Protein AF-A0A2J7X362-F1 (afdb_monomer_lite)

Secondary structure (DSSP, 8-state):
-EESSBTTTT-BPPPTTHHHHHHHHHHHTT---BEE-TTTTTTTTSSSSGGGGGT---SB-

Radius of gyration: 11.04 Å; chains: 1; bounding box: 26×22×25 Å

Structure (mmCIF, N/CA/C/O backbone):
data_AF-A0A2J7X362-F1
#
_entry.id   AF-A0A2J7X362-F1
#
loop_
_atom_site.group_PDB
_atom_site.id
_atom_site.type_symbol
_atom_site.label_atom_id
_atom_site.label_alt_id
_atom_site.label_comp_id
_atom_site.label_asym_id
_atom_site.label_entity_id
_atom_site.label_seq_id
_atom_site.pdbx_PDB_ins_code
_atom_site.Cartn_x
_atom_site.Cartn_y
_atom_site.Cartn_z
_atom_site.occupancy
_atom_site.B_iso_or_equiv
_atom_site.auth_seq_id
_atom_site.auth_comp_id
_atom_site.auth_asym_id
_atom_site.auth_atom_id
_atom_site.pdbx_PDB_model_num
ATOM 1 N N . MET A 1 1 ? -0.511 -5.202 8.312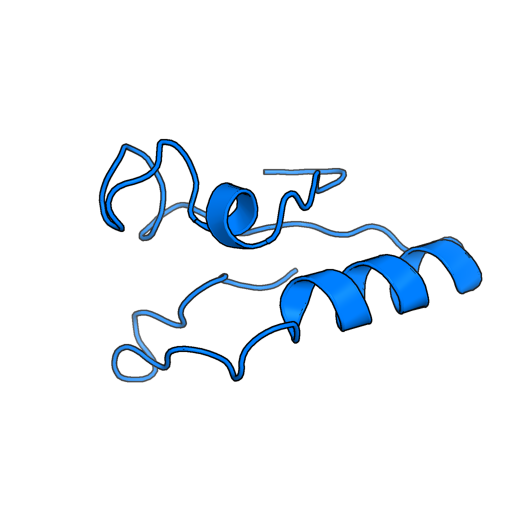 1.00 92.25 1 MET A N 1
ATOM 2 C CA . MET A 1 1 ? 0.678 -4.794 7.543 1.00 92.25 1 MET A CA 1
ATOM 3 C C . MET A 1 1 ? 0.549 -5.386 6.160 1.00 92.25 1 MET A C 1
ATOM 5 O O . MET A 1 1 ? 0.149 -6.543 6.075 1.00 92.25 1 MET A O 1
ATOM 9 N N . VAL A 1 2 ? 0.790 -4.600 5.117 1.00 91.81 2 VAL A N 1
ATOM 10 C CA . VAL A 1 2 ? 0.670 -5.039 3.723 1.00 91.81 2 VAL A CA 1
ATOM 11 C C . VAL A 1 2 ? 1.716 -4.328 2.868 1.00 91.81 2 VAL A C 1
ATOM 13 O O . VAL A 1 2 ? 1.941 -3.137 3.063 1.00 91.81 2 VAL A O 1
ATOM 16 N N . GLU A 1 3 ? 2.328 -5.051 1.934 1.00 92.94 3 GLU A N 1
ATOM 17 C CA . GLU A 1 3 ? 3.065 -4.456 0.815 1.00 92.94 3 GLU A CA 1
ATOM 18 C C . GLU A 1 3 ? 2.056 -4.002 -0.243 1.00 92.94 3 GLU A C 1
ATOM 20 O O . GLU A 1 3 ? 1.183 -4.785 -0.626 1.00 92.94 3 GLU A O 1
ATOM 25 N N . HIS A 1 4 ? 2.157 -2.767 -0.741 1.00 89.62 4 HIS A N 1
ATOM 26 C CA . HIS A 1 4 ? 1.198 -2.277 -1.742 1.00 89.6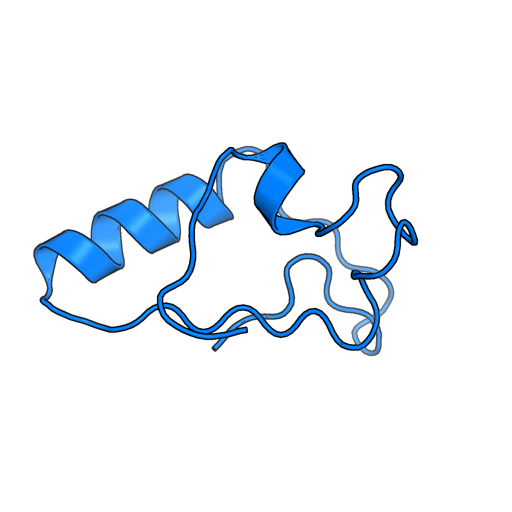2 4 HIS A CA 1
ATOM 27 C C . HIS A 1 4 ? 1.234 -3.105 -3.036 1.00 89.62 4 HIS A C 1
ATOM 29 O O . HIS A 1 4 ? 0.195 -3.408 -3.610 1.00 89.62 4 HIS A O 1
ATOM 35 N N . ILE A 1 5 ? 2.433 -3.493 -3.473 1.00 92.62 5 ILE A N 1
ATOM 36 C CA . ILE A 1 5 ? 2.668 -4.474 -4.536 1.00 92.62 5 ILE A CA 1
ATOM 37 C C . ILE A 1 5 ? 3.558 -5.539 -3.914 1.00 92.62 5 ILE A C 1
ATOM 39 O O . ILE A 1 5 ? 4.653 -5.208 -3.463 1.00 92.62 5 ILE A O 1
ATOM 43 N N . GLN A 1 6 ? 3.116 -6.796 -3.894 1.00 93.56 6 GLN A N 1
ATOM 44 C CA . GLN A 1 6 ? 3.909 -7.857 -3.271 1.00 93.56 6 GLN A CA 1
ATOM 45 C C . GLN A 1 6 ? 5.118 -8.179 -4.147 1.00 93.56 6 GLN A C 1
ATOM 47 O O . GLN A 1 6 ? 4.960 -8.703 -5.255 1.00 93.56 6 GLN A O 1
ATOM 52 N N . GLY A 1 7 ? 6.317 -7.859 -3.662 1.00 90.69 7 GLY A N 1
ATOM 53 C CA . GLY A 1 7 ? 7.545 -7.995 -4.437 1.00 90.69 7 GLY A CA 1
ATOM 54 C C . GLY A 1 7 ? 7.943 -9.446 -4.657 1.00 90.69 7 GLY A C 1
ATOM 55 O O . GLY A 1 7 ? 7.876 -9.965 -5.773 1.00 90.69 7 GLY A O 1
ATOM 56 N N . GLU A 1 8 ? 8.301 -10.104 -3.557 1.00 90.56 8 GLU A N 1
ATOM 57 C CA . GLU A 1 8 ? 8.832 -11.473 -3.529 1.00 90.56 8 GLU A CA 1
ATOM 58 C C . GLU A 1 8 ? 7.796 -12.532 -3.939 1.00 90.56 8 GLU A C 1
ATOM 60 O O . GLU A 1 8 ? 8.145 -13.629 -4.368 1.00 90.56 8 GLU A O 1
ATOM 65 N N . ALA A 1 9 ? 6.503 -12.196 -3.873 1.00 86.56 9 ALA A N 1
ATOM 66 C CA . ALA A 1 9 ? 5.419 -13.057 -4.346 1.00 86.56 9 ALA A CA 1
ATOM 67 C C . ALA A 1 9 ? 5.259 -13.062 -5.883 1.00 86.56 9 ALA A C 1
ATOM 69 O O . ALA A 1 9 ? 4.347 -13.706 -6.398 1.00 86.56 9 ALA A O 1
ATOM 70 N N . GLY A 1 10 ? 6.130 -12.356 -6.616 1.00 92.75 10 GLY A N 1
ATOM 71 C CA . GLY A 1 10 ? 6.115 -12.303 -8.078 1.00 92.75 10 GLY A CA 1
ATOM 72 C C . GLY A 1 10 ? 5.519 -11.020 -8.656 1.00 92.75 10 GLY A C 1
ATOM 73 O O . GLY A 1 10 ? 4.888 -11.074 -9.707 1.00 92.75 10 GLY A O 1
ATOM 74 N N . VAL A 1 11 ? 5.727 -9.874 -7.995 1.00 92.38 11 VAL A N 1
ATOM 75 C CA . VAL A 1 11 ? 5.233 -8.551 -8.429 1.00 92.38 11 VAL A CA 1
ATOM 76 C C . VAL A 1 11 ? 3.715 -8.560 -8.632 1.00 92.38 11 VAL A C 1
ATOM 78 O O . VAL A 1 11 ? 3.190 -8.303 -9.717 1.00 92.38 11 VAL A O 1
ATOM 81 N N . VAL A 1 12 ? 2.991 -8.883 -7.562 1.00 95.44 12 VAL A N 1
ATOM 82 C CA . VAL A 1 12 ? 1.527 -8.953 -7.591 1.00 95.44 12 VAL A CA 1
ATOM 83 C C . VAL A 1 12 ? 0.956 -7.555 -7.395 1.00 95.44 12 VAL A C 1
ATOM 85 O O . VAL A 1 12 ? 1.012 -6.998 -6.297 1.00 95.44 12 VAL A O 1
ATOM 88 N N . VAL A 1 13 ? 0.414 -6.990 -8.474 1.00 95.06 13 VAL A N 1
ATOM 89 C CA . VAL A 1 13 ? -0.313 -5.718 -8.440 1.00 95.06 13 VAL A CA 1
ATOM 90 C C . VAL A 1 13 ? -1.745 -5.997 -7.971 1.00 95.06 13 VAL A C 1
ATOM 92 O O . VAL A 1 13 ? -2.412 -6.832 -8.586 1.00 95.06 13 VAL A O 1
ATOM 95 N N . PRO A 1 14 ? -2.222 -5.353 -6.894 1.00 93.75 14 PRO A N 1
ATOM 96 C CA . PRO A 1 14 ? -3.581 -5.554 -6.412 1.00 93.75 14 PRO A CA 1
ATOM 97 C C . PRO A 1 14 ? -4.612 -4.962 -7.380 1.00 93.75 14 PRO A C 1
ATOM 99 O O . PRO A 1 14 ? -4.310 -4.068 -8.174 1.00 93.75 14 PRO A O 1
ATOM 102 N N . ASP A 1 15 ? -5.854 -5.435 -7.277 1.00 95.62 15 ASP A N 1
ATOM 103 C CA . ASP A 1 15 ? -6.971 -4.835 -8.006 1.00 95.62 15 ASP A CA 1
ATOM 1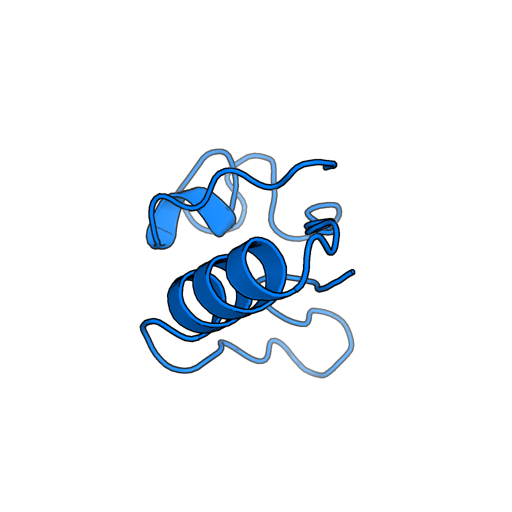04 C C . ASP A 1 15 ? -7.187 -3.370 -7.578 1.00 95.62 15 ASP A C 1
ATOM 106 O O . ASP A 1 15 ? -7.009 -3.038 -6.399 1.00 95.62 15 ASP A O 1
ATOM 110 N N . PRO A 1 16 ? -7.632 -2.485 -8.492 1.00 95.31 16 PRO A N 1
ATOM 111 C CA . PRO A 1 16 ? -7.880 -1.086 -8.165 1.00 95.31 16 PRO A CA 1
ATOM 112 C C . PRO A 1 16 ? -8.832 -0.906 -6.976 1.00 95.31 16 PRO A C 1
ATOM 114 O O . PRO A 1 16 ? -9.944 -1.440 -6.962 1.00 95.31 16 PRO A O 1
ATOM 117 N N . GLY A 1 17 ? -8.422 -0.097 -5.997 1.00 95.81 17 GLY A N 1
ATOM 118 C CA . GLY A 1 17 ? -9.233 0.230 -4.823 1.00 95.81 17 GLY A CA 1
ATOM 119 C C . GLY A 1 17 ? -9.123 -0.788 -3.688 1.00 95.81 17 GLY A C 1
ATOM 120 O O . GLY A 1 17 ? -9.818 -0.642 -2.675 1.00 95.81 17 GLY A O 1
ATOM 121 N N . TYR A 1 18 ? -8.270 -1.806 -3.829 1.00 95.94 18 TYR A N 1
ATOM 122 C CA . TYR A 1 18 ? -7.986 -2.769 -2.771 1.00 95.94 18 TYR A CA 1
ATOM 123 C C . TYR A 1 18 ? -7.477 -2.073 -1.505 1.00 95.94 18 TYR A C 1
ATOM 125 O O . TYR A 1 18 ? -8.021 -2.299 -0.417 1.00 95.94 18 TYR A O 1
ATOM 133 N N . LEU A 1 19 ? -6.477 -1.190 -1.632 1.00 96.12 19 LEU A N 1
ATOM 134 C CA . LEU A 1 19 ? -5.871 -0.545 -0.469 1.00 96.12 19 LEU A CA 1
ATOM 135 C C . LEU A 1 19 ? -6.852 0.441 0.180 1.00 96.12 19 LEU A C 1
ATOM 137 O O . LEU A 1 19 ? -7.005 0.439 1.403 1.00 96.12 19 LEU A O 1
ATOM 141 N N . ALA A 1 20 ? -7.569 1.238 -0.612 1.00 96.75 20 ALA A N 1
ATOM 142 C CA . ALA A 1 20 ? -8.590 2.162 -0.125 1.00 96.75 20 ALA A CA 1
ATOM 143 C C . ALA A 1 20 ? -9.739 1.424 0.583 1.00 96.75 20 ALA A C 1
ATOM 145 O O . ALA A 1 20 ? -10.225 1.864 1.633 1.00 96.75 20 ALA A O 1
ATOM 146 N N . GLY A 1 21 ? -10.156 0.275 0.044 1.00 97.12 21 GLY A N 1
ATOM 147 C CA . GLY A 1 21 ? -11.142 -0.608 0.660 1.00 97.12 21 GLY A CA 1
ATOM 148 C C . GLY A 1 21 ? -10.665 -1.162 2.002 1.00 97.12 21 GLY A C 1
ATOM 149 O O . GLY A 1 21 ? -11.393 -1.064 2.995 1.00 97.12 21 GLY A O 1
ATOM 150 N N . ALA A 1 22 ? -9.433 -1.674 2.051 1.00 96.69 22 ALA A N 1
ATOM 151 C CA . ALA A 1 22 ? -8.811 -2.171 3.274 1.00 96.69 22 ALA A CA 1
ATOM 152 C C . ALA A 1 22 ? -8.675 -1.064 4.330 1.00 96.69 22 ALA A C 1
ATOM 154 O O . ALA A 1 22 ? -9.074 -1.255 5.476 1.00 96.69 22 ALA A O 1
ATOM 155 N N . HIS A 1 23 ? -8.199 0.123 3.947 1.00 97.44 23 HIS A N 1
ATOM 156 C CA . HIS A 1 23 ? -8.066 1.268 4.846 1.00 97.44 23 HIS A CA 1
ATOM 157 C C . HIS A 1 23 ? -9.413 1.676 5.461 1.00 97.44 23 HIS A C 1
ATOM 159 O O . HIS A 1 23 ? -9.515 1.850 6.677 1.00 97.44 23 HIS A O 1
ATOM 165 N N . ARG A 1 24 ? -10.477 1.758 4.648 1.00 98.00 24 ARG A N 1
ATOM 166 C CA . ARG A 1 24 ? -11.834 2.052 5.137 1.00 98.00 24 ARG A CA 1
ATOM 167 C C . ARG A 1 24 ? -12.317 1.007 6.142 1.00 98.00 24 ARG A C 1
ATOM 169 O O . ARG A 1 24 ? -12.883 1.382 7.166 1.00 98.00 24 ARG A O 1
ATOM 176 N N . LEU A 1 25 ? -12.086 -0.276 5.866 1.00 98.06 25 LEU A N 1
ATOM 177 C CA . LEU A 1 25 ? -12.457 -1.366 6.769 1.00 98.06 25 LEU A CA 1
ATOM 178 C C . LEU A 1 25 ? -11.692 -1.270 8.099 1.00 98.06 25 LEU A C 1
ATOM 180 O O . LEU A 1 25 ? -12.295 -1.320 9.166 1.00 98.06 25 LEU A O 1
ATOM 184 N N . LEU A 1 26 ? -10.377 -1.053 8.054 1.00 97.94 26 LEU A N 1
ATOM 185 C CA . LEU A 1 26 ? -9.552 -0.923 9.258 1.00 97.94 26 LEU A CA 1
ATOM 186 C C . LEU A 1 26 ? -10.000 0.256 10.136 1.00 97.94 26 LEU A C 1
ATOM 188 O O . LEU A 1 26 ? -10.114 0.097 11.353 1.00 97.94 26 LEU A O 1
ATOM 192 N N . LYS A 1 27 ? -10.365 1.398 9.532 1.00 97.25 27 LYS A N 1
ATOM 193 C CA . LYS A 1 27 ? -10.926 2.545 10.269 1.00 97.25 27 LYS A CA 1
ATOM 194 C C . LYS A 1 27 ? -12.245 2.212 10.975 1.00 97.25 27 LYS A C 1
ATOM 196 O O . LYS A 1 27 ? -12.448 2.676 12.093 1.00 97.25 27 LYS A O 1
ATOM 201 N N . GLN A 1 28 ? -13.113 1.388 10.383 1.00 98.31 28 GLN A N 1
ATOM 202 C CA . GLN A 1 28 ? -14.361 0.947 11.032 1.00 98.31 28 GLN A CA 1
ATOM 203 C C . GLN A 1 28 ? -14.110 0.068 12.263 1.00 98.31 28 GLN A C 1
ATOM 205 O O . GLN A 1 28 ? -14.903 0.082 13.201 1.00 98.31 28 GLN A O 1
ATOM 210 N N . HIS A 1 29 ? -13.003 -0.674 12.271 1.00 98.19 29 HIS A N 1
ATOM 211 C CA . HIS A 1 29 ? -12.653 -1.611 13.338 1.00 98.19 29 HIS A CA 1
ATOM 212 C C . HIS A 1 29 ? -11.619 -1.070 14.330 1.00 98.19 29 HIS A C 1
ATOM 214 O O . HIS A 1 29 ? -11.155 -1.821 15.185 1.00 98.19 29 HIS A O 1
ATOM 220 N N . ASN A 1 30 ? -11.264 0.218 14.241 1.00 97.69 30 ASN A N 1
ATOM 221 C CA . ASN A 1 30 ? -10.204 0.827 15.047 1.00 97.69 30 ASN A CA 1
ATOM 222 C C . ASN A 1 30 ? -8.880 0.032 14.980 1.00 97.69 30 ASN A C 1
ATOM 224 O O . ASN A 1 30 ? -8.197 -0.166 15.984 1.00 97.69 30 ASN A O 1
ATOM 228 N N . ALA A 1 31 ? -8.551 -0.461 13.785 1.00 98.19 31 ALA A N 1
ATOM 229 C CA . ALA A 1 31 ? -7.328 -1.195 13.497 1.00 98.19 31 ALA A CA 1
ATOM 230 C C . ALA A 1 31 ? -6.341 -0.314 12.719 1.00 98.19 31 ALA A C 1
ATOM 232 O O . ALA A 1 31 ? -6.746 0.548 11.938 1.00 98.19 31 ALA A O 1
ATOM 233 N N . LEU A 1 32 ? -5.044 -0.545 12.933 1.00 97.88 32 LEU A N 1
ATOM 234 C CA . LEU A 1 32 ? -3.975 0.209 12.278 1.00 97.88 32 LEU A CA 1
ATOM 235 C C . LEU A 1 32 ? -3.669 -0.344 10.884 1.00 97.88 32 LEU A C 1
ATOM 237 O O . LEU A 1 32 ? -3.590 -1.561 10.688 1.00 97.88 32 LEU A O 1
ATOM 241 N N . LEU A 1 33 ? -3.410 0.558 9.940 1.00 97.69 33 LEU A N 1
ATOM 242 C CA . LEU A 1 33 ? -2.808 0.237 8.652 1.00 97.69 33 LEU A CA 1
ATOM 243 C C . LEU A 1 33 ? -1.300 0.515 8.699 1.00 97.69 33 LEU A C 1
ATOM 245 O O . LEU A 1 33 ? -0.879 1.653 8.882 1.00 97.69 33 LEU A O 1
ATOM 249 N N . ILE A 1 34 ? -0.504 -0.532 8.484 1.00 98.00 34 ILE A N 1
ATOM 250 C CA . ILE A 1 34 ? 0.946 -0.442 8.264 1.00 98.00 34 ILE A CA 1
ATOM 251 C C . ILE A 1 34 ? 1.192 -0.749 6.788 1.00 98.00 34 ILE A C 1
ATOM 253 O O . ILE A 1 34 ? 0.826 -1.850 6.353 1.00 98.00 34 ILE A O 1
ATOM 257 N N . ALA A 1 35 ? 1.758 0.198 6.046 1.00 97.19 35 ALA A N 1
ATOM 258 C CA . ALA A 1 35 ? 2.131 0.011 4.647 1.00 97.19 35 ALA A CA 1
ATOM 259 C C . ALA A 1 35 ? 3.634 -0.256 4.558 1.00 97.19 35 ALA A C 1
ATOM 261 O O . ALA A 1 35 ? 4.422 0.638 4.830 1.00 97.19 35 ALA A O 1
ATOM 262 N N 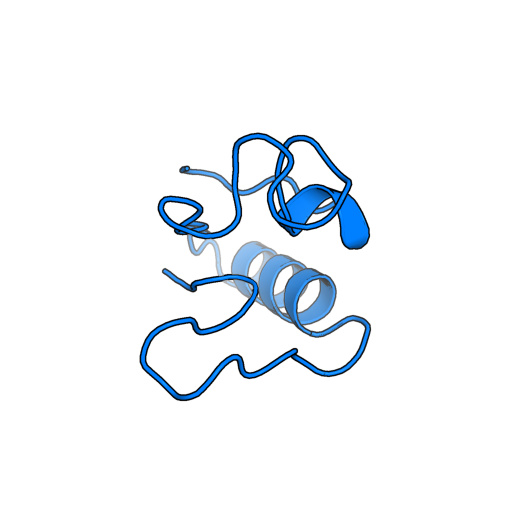. ASP A 1 36 ? 4.009 -1.479 4.189 1.00 97.25 36 ASP A N 1
ATOM 263 C CA . ASP A 1 36 ? 5.406 -1.833 3.946 1.00 97.25 36 ASP A CA 1
ATOM 264 C C . ASP A 1 36 ? 5.800 -1.357 2.544 1.00 97.25 36 ASP A C 1
ATOM 266 O O . ASP A 1 36 ? 5.337 -1.880 1.527 1.00 97.25 36 ASP A O 1
ATOM 270 N N . GLU A 1 37 ? 6.616 -0.309 2.507 1.00 96.56 37 GLU A N 1
ATOM 271 C CA . GLU A 1 37 ? 7.065 0.360 1.286 1.00 96.56 37 GLU A CA 1
ATOM 272 C C . GLU A 1 37 ? 8.575 0.185 1.066 1.00 96.56 37 GLU A C 1
ATOM 274 O O . GLU A 1 37 ? 9.181 0.946 0.310 1.00 96.56 37 GLU A O 1
ATOM 279 N N . VAL A 1 38 ? 9.209 -0.818 1.694 1.00 96.19 38 VAL A N 1
ATOM 280 C CA . VAL A 1 38 ? 10.662 -1.044 1.566 1.00 96.19 38 VAL A CA 1
ATOM 281 C C . VAL A 1 38 ? 11.068 -1.236 0.104 1.00 96.19 38 VAL A C 1
ATOM 283 O O . VAL A 1 38 ? 12.076 -0.683 -0.339 1.00 96.19 38 VAL A O 1
ATOM 286 N N . GLN A 1 39 ? 10.273 -1.983 -0.667 1.00 94.38 39 GLN A N 1
ATOM 287 C CA . GLN A 1 39 ? 10.531 -2.191 -2.091 1.00 94.38 39 GLN A CA 1
ATOM 288 C C . GLN A 1 39 ? 9.853 -1.139 -2.978 1.00 94.38 39 GLN A C 1
ATOM 290 O O . GLN A 1 39 ? 10.419 -0.730 -3.994 1.00 94.38 39 GLN A O 1
ATOM 295 N N . 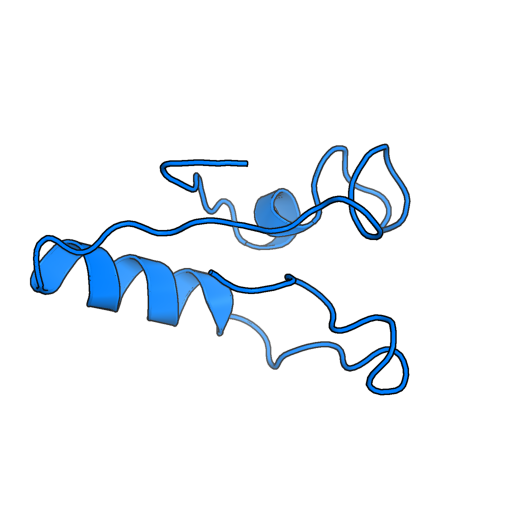THR A 1 40 ? 8.624 -0.743 -2.640 1.00 96.50 40 THR A N 1
ATOM 296 C CA . THR A 1 40 ? 7.755 0.059 -3.516 1.00 96.50 40 THR A CA 1
ATOM 297 C C . THR A 1 40 ? 7.889 1.570 -3.333 1.00 96.50 40 THR A C 1
ATOM 299 O O . THR A 1 40 ? 7.445 2.319 -4.209 1.00 96.50 40 THR A O 1
ATOM 302 N N . GLY A 1 41 ? 8.532 2.013 -2.252 1.00 95.44 41 GLY A N 1
ATOM 303 C CA . GLY A 1 41 ? 8.794 3.416 -1.969 1.00 95.44 41 GLY A CA 1
ATOM 304 C C . GLY A 1 41 ? 9.897 4.021 -2.838 1.00 95.44 41 GLY A C 1
ATOM 305 O O . GLY A 1 41 ? 10.435 3.402 -3.763 1.00 95.44 41 GLY A O 1
ATOM 306 N N . LEU A 1 42 ? 10.240 5.274 -2.533 1.00 97.44 42 LEU A N 1
ATOM 307 C CA . LEU A 1 42 ? 11.305 6.039 -3.192 1.00 97.44 42 LEU A CA 1
ATOM 308 C 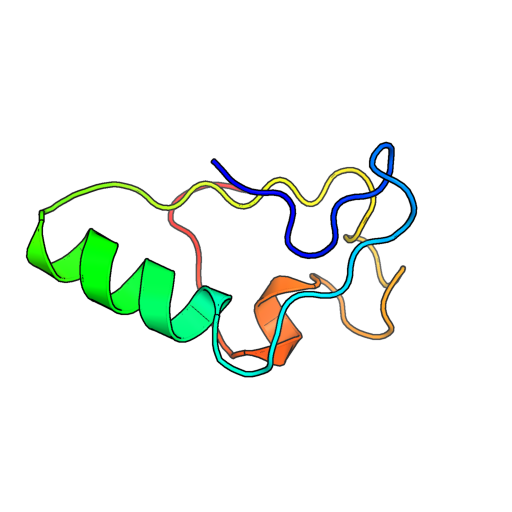C . LEU A 1 42 ? 11.176 6.042 -4.724 1.00 97.44 42 LEU A C 1
ATOM 310 O O . LEU A 1 42 ? 12.139 5.790 -5.452 1.00 97.44 42 LEU A O 1
ATOM 314 N N . CYS A 1 43 ? 9.974 6.336 -5.222 1.00 97.19 43 CYS A N 1
ATOM 315 C CA . CYS A 1 43 ? 9.690 6.463 -6.654 1.00 97.19 43 CYS A CA 1
ATOM 316 C C . CYS A 1 43 ? 9.768 5.164 -7.470 1.00 97.19 43 CYS A C 1
ATOM 318 O O . CYS A 1 43 ? 9.650 5.232 -8.696 1.00 97.19 43 CYS A O 1
ATOM 320 N N . ARG A 1 44 ? 9.893 3.978 -6.848 1.00 97.00 44 ARG A N 1
ATOM 321 C CA . ARG A 1 44 ? 9.940 2.693 -7.576 1.00 97.00 44 ARG A CA 1
ATOM 322 C C . ARG A 1 44 ? 8.746 2.504 -8.508 1.00 97.00 44 ARG A C 1
ATOM 324 O O . ARG A 1 44 ? 8.921 2.000 -9.615 1.00 97.00 44 ARG A O 1
ATOM 331 N N . THR A 1 45 ? 7.559 2.908 -8.065 1.00 96.25 45 THR A N 1
ATOM 332 C CA . THR A 1 45 ? 6.298 2.728 -8.798 1.00 96.25 45 THR A CA 1
ATOM 333 C C . THR A 1 45 ? 5.861 3.973 -9.578 1.00 96.25 45 THR A C 1
ATOM 335 O O . THR A 1 45 ? 4.787 3.963 -10.164 1.00 96.25 45 THR A O 1
ATOM 338 N N . GLY A 1 46 ? 6.661 5.048 -9.606 1.00 96.75 46 GLY A N 1
ATOM 339 C CA . GLY A 1 46 ? 6.322 6.316 -10.272 1.00 96.75 46 GLY A CA 1
ATOM 340 C C . GLY A 1 46 ? 5.678 7.384 -9.373 1.00 96.75 46 GLY A C 1
ATOM 341 O O . GLY A 1 46 ? 5.503 8.517 -9.817 1.00 96.75 46 GLY A O 1
ATOM 342 N N . ARG A 1 47 ? 5.385 7.060 -8.108 1.00 96.19 47 ARG A N 1
ATOM 343 C CA . ARG A 1 47 ? 5.033 8.009 -7.032 1.00 96.19 47 ARG A CA 1
ATOM 344 C C . ARG A 1 47 ? 5.997 7.850 -5.858 1.00 96.19 47 ARG A C 1
ATOM 346 O O . ARG A 1 47 ? 6.676 6.831 -5.783 1.00 96.19 47 ARG A O 1
ATOM 353 N N . MET A 1 48 ? 6.076 8.845 -4.968 1.00 97.19 48 MET A N 1
ATOM 354 C CA . MET A 1 48 ? 7.006 8.812 -3.827 1.00 97.19 48 MET A CA 1
ATOM 355 C C . MET A 1 48 ? 6.815 7.541 -2.992 1.00 97.19 48 MET A C 1
ATOM 357 O O . MET A 1 48 ? 7.793 6.841 -2.724 1.00 97.19 48 MET A O 1
ATOM 361 N N . LEU A 1 49 ? 5.564 7.233 -2.652 1.00 97.31 49 LEU A N 1
ATOM 362 C CA . LEU A 1 49 ? 5.128 5.980 -2.045 1.00 97.31 49 LEU A CA 1
ATOM 363 C C . LEU A 1 49 ? 4.078 5.327 -2.950 1.00 97.31 49 LEU A C 1
ATOM 365 O O . LEU A 1 49 ? 3.357 6.014 -3.677 1.00 97.31 49 LEU A O 1
ATOM 369 N N . ALA A 1 50 ? 3.972 4.004 -2.937 1.00 96.56 50 ALA A N 1
ATOM 370 C CA . ALA A 1 50 ? 2.970 3.303 -3.726 1.00 96.56 50 ALA A CA 1
ATOM 371 C C . ALA A 1 50 ? 1.543 3.512 -3.194 1.00 96.56 50 ALA A C 1
ATOM 373 O O . ALA A 1 50 ? 0.612 3.600 -3.991 1.00 96.56 50 ALA A O 1
ATOM 374 N N . CYS A 1 51 ? 1.353 3.708 -1.887 1.00 96.75 51 CYS A N 1
ATOM 375 C CA . CYS A 1 51 ? 0.051 4.054 -1.314 1.00 96.75 51 CYS A CA 1
ATOM 376 C C . CYS A 1 51 ? -0.533 5.368 -1.868 1.00 96.75 51 CYS A C 1
ATOM 378 O O . CYS A 1 51 ? -1.756 5.537 -1.878 1.00 96.75 51 CYS A O 1
ATOM 380 N N . ASP A 1 52 ? 0.315 6.261 -2.398 1.00 96.69 52 ASP A N 1
ATOM 381 C CA . ASP A 1 52 ? -0.103 7.512 -3.040 1.00 96.69 52 ASP A CA 1
ATOM 382 C C . ASP A 1 52 ? -0.926 7.268 -4.314 1.00 96.69 52 ASP A C 1
ATOM 384 O O . ASP A 1 52 ? -1.583 8.189 -4.793 1.00 96.69 52 ASP A O 1
ATOM 388 N N . TRP A 1 53 ? -0.894 6.070 -4.910 1.00 95.81 53 TRP A N 1
ATOM 389 C CA . TRP A 1 53 ? -1.728 5.740 -6.073 1.00 95.81 53 TRP A CA 1
ATOM 390 C C . TRP A 1 53 ? -3.221 5.692 -5.747 1.00 95.81 53 TRP A C 1
ATOM 392 O O . TRP A 1 53 ? -4.035 5.956 -6.630 1.00 95.81 53 TRP A O 1
ATOM 402 N N . GLU A 1 54 ? -3.571 5.400 -4.494 1.00 95.50 54 GLU A N 1
ATOM 403 C CA . GLU A 1 54 ? -4.956 5.329 -4.018 1.00 95.50 54 GLU A CA 1
ATOM 404 C C . GLU A 1 54 ? -5.291 6.418 -2.981 1.00 95.50 54 GLU A C 1
ATOM 406 O O . GLU A 1 54 ? -6.311 6.322 -2.299 1.00 95.50 54 GLU A O 1
ATOM 411 N N . ASP A 1 55 ? -4.438 7.443 -2.842 1.00 96.06 55 ASP A N 1
ATOM 412 C CA . ASP A 1 55 ? -4.570 8.528 -1.854 1.00 96.06 55 ASP A CA 1
ATOM 413 C C . ASP A 1 55 ? -4.784 8.013 -0.410 1.00 96.06 55 ASP A C 1
ATOM 415 O O . ASP A 1 55 ? -5.490 8.613 0.409 1.00 96.06 55 ASP A O 1
ATOM 419 N N . VAL A 1 56 ? -4.172 6.870 -0.078 1.00 96.50 56 VAL A N 1
ATOM 420 C CA . VAL A 1 56 ? -4.268 6.254 1.249 1.00 96.50 56 VAL A CA 1
ATOM 421 C C . VAL A 1 56 ? -3.123 6.734 2.129 1.00 96.50 56 VAL A C 1
ATOM 423 O O . VAL A 1 56 ? -1.955 6.578 1.789 1.00 96.50 56 VAL A O 1
ATOM 426 N N . LYS A 1 57 ? -3.464 7.246 3.315 1.00 96.69 57 LYS A N 1
ATOM 427 C CA . LYS A 1 57 ? -2.496 7.589 4.359 1.00 96.69 57 LYS A CA 1
ATOM 428 C C . LYS A 1 57 ? -2.453 6.482 5.424 1.00 96.69 57 LYS A C 1
ATOM 430 O O . LYS A 1 57 ? -3.375 6.428 6.241 1.00 96.69 57 LYS A O 1
ATOM 435 N N . PRO A 1 58 ? -1.427 5.613 5.434 1.00 96.56 58 PRO A N 1
ATOM 436 C CA . PRO A 1 58 ? -1.275 4.596 6.468 1.00 96.56 58 PRO A CA 1
ATOM 437 C C . PRO A 1 58 ? -0.940 5.233 7.825 1.00 96.56 58 PRO A C 1
ATOM 439 O O . PRO A 1 58 ? -0.486 6.378 7.900 1.00 96.56 58 PRO A O 1
ATOM 442 N N . ASP A 1 59 ? -1.171 4.490 8.906 1.00 97.88 59 ASP A N 1
ATOM 443 C CA . ASP A 1 59 ? -0.831 4.934 10.260 1.00 97.88 59 ASP A CA 1
ATOM 444 C C . ASP A 1 59 ? 0.677 4.756 10.542 1.00 97.88 59 ASP A C 1
ATOM 446 O O . ASP A 1 59 ? 1.246 5.506 11.334 1.00 97.88 59 ASP A O 1
ATOM 450 N N . ILE A 1 60 ? 1.327 3.786 9.881 1.00 97.50 60 ILE A N 1
ATOM 451 C CA . ILE A 1 60 ? 2.771 3.497 9.954 1.00 97.50 60 ILE A CA 1
ATOM 452 C C . ILE A 1 60 ? 3.291 3.148 8.545 1.00 97.50 60 ILE A C 1
ATOM 454 O O . ILE A 1 60 ? 2.584 2.482 7.783 1.00 97.50 60 ILE A O 1
ATOM 458 N N . LEU A 1 61 ? 4.514 3.591 8.233 1.00 94.69 61 LEU A N 1
ATOM 459 C CA . LEU A 1 61 ? 5.298 3.250 7.036 1.00 94.69 61 LEU A CA 1
ATOM 460 C C . LEU A 1 61 ? 6.480 2.352 7.413 1.00 94.69 61 LEU A C 1
ATOM 462 O O . LEU A 1 61 ? 7.067 2.620 8.488 1.00 94.69 61 LEU A O 1
#

Sequence (61 aa):
MVEHIQGEAGVVVPDPGYLAGAHRLLKQHNALLIADEVQTGLCRTGRMLACDWEDVKPDIL

InterPro domains:
  IPR005814 Aminotransferase class-III [PF00202] (1-61)
  IPR015421 Pyridoxal phosphate-dependent transferase, major domain [G3DSA:3.40.640.10] (1-61)
  IPR015424 Pyridoxal phosphate-dependent transferase [SSF53383] (1-61)
  IPR050103 Class-III Pyridoxal-phosphate-dependent Aminotransferase [PTHR11986] (1-61)

Foldseek 3Di:
DDECFDDVVPRRHDDPCPVVVVLVVCVVVVHFFAYDQVPPACCNVPDRGSVVVNPDDGPHD

pLDDT: mean 95.74, std 2.37, range [86.56, 98.31]

Organism: NCBI:txid47790